Protein AF-Q2BZI0-F1 (afdb_monomer_lite)

Foldseek 3Di:
DVVVVVVVLLVVLCVQVVVVCCVPPNDDPADDPVSLVVRCPPPDPVSSLSSCLRHHDPVNPPPPPDPPSVVSVVVVVVPPD

Structure (mmCIF, N/CA/C/O backbone):
data_AF-Q2BZI0-F1
#
_entry.id   AF-Q2BZI0-F1
#
loop_
_atom_site.group_PDB
_atom_site.id
_atom_site.type_symbol
_atom_site.label_atom_id
_atom_site.label_alt_id
_atom_site.label_comp_id
_atom_site.label_asym_id
_atom_site.label_entity_id
_atom_site.label_seq_id
_atom_site.pdbx_PDB_ins_code
_atom_site.Cartn_x
_atom_site.Cartn_y
_atom_site.Cartn_z
_atom_site.occupancy
_atom_site.B_iso_or_equiv
_atom_site.auth_seq_id
_atom_site.auth_comp_id
_atom_site.auth_asym_id
_atom_site.auth_atom_id
_atom_site.pdbx_PDB_model_num
ATOM 1 N N . MET A 1 1 ? -18.185 -5.806 16.670 1.00 59.75 1 MET A N 1
ATOM 2 C CA . MET A 1 1 ? -17.951 -4.402 16.239 1.00 59.75 1 MET A CA 1
ATOM 3 C C . MET A 1 1 ? -16.562 -4.134 15.635 1.00 59.75 1 MET A C 1
ATOM 5 O O . MET A 1 1 ? -16.467 -3.386 14.671 1.00 59.75 1 MET A O 1
ATOM 9 N N . PHE A 1 2 ? -15.482 -4.752 16.132 1.00 62.25 2 PHE A N 1
ATOM 10 C CA . PHE A 1 2 ? -14.102 -4.478 15.679 1.00 62.25 2 PHE A CA 1
ATOM 11 C C . PHE A 1 2 ? -13.854 -4.734 14.175 1.00 62.25 2 PHE A C 1
ATOM 13 O O . PHE A 1 2 ? -13.255 -3.907 13.484 1.00 62.25 2 PHE A O 1
ATOM 20 N N . ARG A 1 3 ? -14.422 -5.824 13.634 1.00 71.56 3 ARG A N 1
ATOM 21 C CA . ARG A 1 3 ? -14.377 -6.158 12.196 1.00 71.56 3 ARG A CA 1
ATOM 22 C C . ARG A 1 3 ? -14.984 -5.074 11.294 1.00 71.56 3 ARG A C 1
ATOM 24 O O . ARG A 1 3 ? -14.509 -4.865 10.182 1.00 71.56 3 ARG A O 1
ATOM 31 N N . TYR A 1 4 ? -16.000 -4.348 11.766 1.00 78.44 4 TYR A N 1
ATOM 32 C CA . TYR A 1 4 ? -16.657 -3.291 10.990 1.00 78.44 4 TYR A CA 1
ATOM 33 C C . TYR A 1 4 ? -15.740 -2.082 10.764 1.00 78.44 4 TYR A C 1
ATOM 35 O O . TYR A 1 4 ? -15.627 -1.570 9.649 1.00 78.44 4 TYR A O 1
ATOM 43 N N . ILE A 1 5 ? -15.022 -1.665 11.810 1.00 76.00 5 ILE A N 1
ATOM 44 C CA . ILE A 1 5 ? -14.059 -0.559 11.743 1.00 76.00 5 ILE A CA 1
ATOM 45 C C . ILE A 1 5 ? -12.874 -0.942 10.850 1.00 76.00 5 ILE A C 1
ATOM 47 O O . ILE A 1 5 ? -12.429 -0.130 10.038 1.00 76.00 5 ILE A O 1
ATOM 51 N N . GLN A 1 6 ? -12.395 -2.187 10.946 1.00 76.44 6 GLN A N 1
ATOM 52 C CA . GLN A 1 6 ? -11.346 -2.708 10.064 1.00 76.44 6 GLN A CA 1
ATOM 53 C C . GLN A 1 6 ? -11.778 -2.688 8.591 1.00 76.44 6 GLN A C 1
ATOM 55 O O . GLN A 1 6 ? -11.066 -2.127 7.761 1.00 76.44 6 GLN A O 1
ATOM 60 N N . ARG A 1 7 ? -12.981 -3.187 8.271 1.00 80.38 7 ARG A N 1
ATOM 61 C CA . ARG A 1 7 ? -13.536 -3.151 6.905 1.00 80.38 7 ARG A CA 1
ATOM 62 C C . ARG A 1 7 ? -13.663 -1.729 6.362 1.00 80.38 7 ARG A C 1
ATOM 64 O O . ARG A 1 7 ? -13.279 -1.480 5.223 1.00 80.38 7 ARG A O 1
ATOM 71 N N . ARG A 1 8 ? -14.145 -0.776 7.169 1.00 82.19 8 ARG A N 1
ATOM 72 C CA . ARG A 1 8 ? -14.219 0.644 6.773 1.00 82.19 8 ARG A CA 1
ATOM 73 C C . ARG A 1 8 ? -12.842 1.224 6.448 1.00 82.19 8 ARG A C 1
ATOM 75 O O . ARG A 1 8 ? -12.712 1.970 5.482 1.00 82.19 8 ARG A O 1
ATOM 82 N N . ARG A 1 9 ? -11.810 0.870 7.221 1.00 79.50 9 ARG A N 1
ATOM 83 C CA . ARG A 1 9 ? -10.427 1.309 6.966 1.00 79.50 9 ARG A CA 1
ATOM 84 C C . ARG A 1 9 ? -9.879 0.730 5.665 1.00 79.50 9 ARG A C 1
ATOM 86 O O . ARG A 1 9 ? -9.340 1.492 4.872 1.00 79.50 9 ARG A O 1
ATOM 93 N N . ILE A 1 10 ? -10.078 -0.565 5.426 1.00 82.00 10 ILE A N 1
ATOM 94 C CA . ILE A 1 10 ? -9.669 -1.242 4.187 1.00 82.00 10 ILE A CA 1
ATOM 95 C C . ILE A 1 10 ? -10.369 -0.616 2.979 1.00 82.00 10 ILE A C 1
ATOM 97 O O . ILE A 1 10 ? -9.699 -0.178 2.050 1.00 82.00 10 ILE A O 1
ATOM 101 N N . LYS A 1 11 ? -11.698 -0.447 3.032 1.00 84.44 11 LYS A N 1
ATOM 102 C CA . LYS A 1 11 ? -12.458 0.226 1.966 1.00 84.44 11 LYS A CA 1
ATOM 103 C C . LYS A 1 11 ? -11.954 1.642 1.689 1.00 84.44 11 LYS A C 1
ATOM 105 O O . LYS A 1 11 ? -11.909 2.047 0.535 1.00 84.44 11 LYS A O 1
ATOM 110 N N . LYS A 1 12 ? -11.564 2.393 2.725 1.00 85.81 12 LYS A N 1
ATOM 111 C CA . LYS A 1 12 ? -10.999 3.740 2.557 1.00 85.81 12 LYS A CA 1
ATOM 112 C C . LYS A 1 12 ? -9.661 3.702 1.814 1.00 85.81 12 LYS A C 1
ATOM 114 O O . LYS A 1 12 ? -9.458 4.529 0.935 1.00 85.81 12 LYS A O 1
ATOM 119 N N . VAL A 1 13 ? -8.788 2.746 2.139 1.00 84.12 13 VAL A N 1
ATOM 120 C CA . VAL A 1 13 ? -7.512 2.551 1.429 1.00 84.12 13 VAL A CA 1
ATOM 121 C C . VAL A 1 13 ? -7.766 2.164 -0.026 1.00 84.12 13 VAL A C 1
ATOM 123 O O . VAL A 1 13 ? -7.239 2.828 -0.907 1.00 84.12 13 VAL A O 1
ATOM 126 N N . ILE A 1 14 ? -8.639 1.185 -0.286 1.00 84.50 14 ILE A N 1
ATOM 127 C CA . ILE A 1 14 ? -8.990 0.759 -1.651 1.00 84.50 14 ILE A CA 1
ATOM 128 C C . ILE A 1 14 ? -9.548 1.933 -2.460 1.00 84.50 14 ILE A C 1
ATOM 130 O O . ILE A 1 14 ? -9.077 2.189 -3.560 1.00 84.50 14 ILE A O 1
ATOM 134 N N . LYS A 1 15 ? -10.495 2.697 -1.903 1.00 86.00 15 LYS A N 1
ATOM 135 C CA . LYS A 1 15 ? -11.125 3.833 -2.593 1.00 86.00 15 LYS A CA 1
ATOM 136 C C . LYS A 1 15 ? -10.124 4.917 -3.007 1.00 86.00 15 LYS A C 1
ATOM 138 O O . LYS A 1 15 ? -10.348 5.578 -4.013 1.00 86.00 15 LYS A O 1
ATOM 143 N N . ILE A 1 16 ? -9.061 5.120 -2.229 1.00 85.06 16 ILE A N 1
ATOM 144 C CA . ILE A 1 16 ? -8.026 6.118 -2.527 1.00 85.06 16 ILE A CA 1
ATOM 145 C C . ILE A 1 16 ? -6.996 5.540 -3.499 1.00 85.06 16 ILE A C 1
ATOM 147 O O . ILE A 1 16 ? -6.705 6.158 -4.516 1.00 85.06 16 ILE A O 1
ATOM 151 N N . LEU A 1 17 ? -6.453 4.359 -3.198 1.00 81.88 17 LEU A N 1
ATOM 152 C CA . LEU A 1 17 ? -5.310 3.809 -3.923 1.00 81.88 17 LEU A CA 1
ATOM 153 C C . LEU A 1 17 ? -5.690 3.189 -5.269 1.00 81.88 17 LEU A C 1
ATOM 155 O O . LEU A 1 17 ? -4.949 3.347 -6.230 1.00 81.88 17 LEU A O 1
ATOM 159 N N . SER A 1 18 ? -6.842 2.515 -5.351 1.00 81.25 18 SER A N 1
ATOM 160 C CA . SER A 1 18 ? -7.292 1.820 -6.562 1.00 81.25 18 SER A CA 1
ATOM 161 C C . SER A 1 18 ? -7.335 2.735 -7.793 1.00 81.25 18 SER A C 1
ATOM 163 O O . SER A 1 18 ? -6.667 2.399 -8.767 1.00 81.25 18 SER A O 1
ATOM 165 N N . PRO A 1 19 ? -8.006 3.908 -7.781 1.00 84.69 19 PRO A N 1
ATOM 166 C CA . PRO A 1 19 ? -8.028 4.779 -8.956 1.00 84.69 19 PRO A CA 1
ATOM 167 C C . PRO A 1 19 ? -6.660 5.394 -9.282 1.00 84.69 19 PRO A C 1
ATOM 169 O O . PRO A 1 19 ? -6.369 5.627 -10.451 1.00 84.69 19 PRO A O 1
ATOM 172 N N . ILE A 1 20 ? -5.814 5.649 -8.277 1.00 84.69 20 ILE A N 1
ATOM 173 C CA . ILE A 1 20 ? -4.468 6.209 -8.480 1.00 84.69 20 ILE A CA 1
ATOM 174 C C . ILE A 1 20 ? -3.572 5.185 -9.179 1.00 84.69 20 ILE A C 1
ATOM 176 O O . ILE A 1 20 ? -2.927 5.504 -10.176 1.00 84.69 20 ILE A O 1
ATOM 180 N N . LEU A 1 21 ? -3.573 3.946 -8.686 1.00 80.38 21 LEU A N 1
ATOM 181 C CA . LEU A 1 21 ? -2.772 2.863 -9.243 1.00 80.38 21 LEU A CA 1
ATOM 182 C C . LEU A 1 21 ? -3.272 2.444 -10.630 1.00 80.38 21 LEU A C 1
ATOM 184 O O . LEU A 1 21 ? -2.459 2.318 -11.543 1.00 80.38 21 LEU A O 1
ATOM 188 N N . LEU A 1 22 ? -4.592 2.332 -10.822 1.00 81.62 22 LEU A N 1
ATOM 189 C CA . LEU A 1 22 ? -5.193 2.042 -12.131 1.00 81.62 22 LEU A CA 1
ATOM 190 C C . LEU A 1 22 ? -4.856 3.112 -13.171 1.00 81.62 22 LEU A C 1
ATOM 192 O O . LEU A 1 22 ? -4.521 2.781 -14.305 1.00 81.62 22 LEU A O 1
ATOM 196 N N . LYS A 1 23 ? -4.923 4.397 -12.800 1.00 81.94 23 LYS A N 1
ATOM 197 C CA . LYS A 1 23 ? -4.623 5.500 -13.721 1.00 81.94 23 LYS A CA 1
ATOM 198 C C . LYS A 1 23 ? -3.126 5.627 -14.018 1.00 81.94 23 LYS A C 1
ATOM 200 O O . LYS A 1 23 ? -2.770 5.981 -15.136 1.00 81.94 23 LYS A O 1
ATOM 205 N N . GLY A 1 24 ? -2.265 5.381 -13.030 1.00 79.00 24 GLY A N 1
ATOM 206 C CA . GLY A 1 24 ? -0.815 5.540 -13.165 1.00 79.00 24 GLY A CA 1
ATOM 207 C C . GLY A 1 24 ? -0.109 4.354 -13.825 1.00 79.00 24 GLY A C 1
ATOM 208 O O . GLY A 1 24 ? 0.843 4.554 -14.572 1.00 79.00 24 GLY A O 1
ATOM 209 N N . TYR A 1 25 ? -0.568 3.129 -13.561 1.00 78.62 25 TYR A N 1
ATOM 210 C CA . TYR A 1 25 ? 0.138 1.900 -13.944 1.00 78.62 25 TYR A CA 1
ATOM 211 C C . TYR A 1 25 ? -0.721 0.910 -14.747 1.00 78.62 25 TYR A C 1
ATOM 213 O O . TYR A 1 25 ? -0.205 -0.114 -15.201 1.00 78.62 25 TYR A O 1
ATOM 221 N N . GLY A 1 26 ? -2.003 1.221 -14.963 1.00 78.00 26 GLY A N 1
ATOM 222 C CA . GLY A 1 26 ? -2.947 0.389 -15.708 1.00 78.00 26 GLY A CA 1
ATOM 223 C C . GLY A 1 26 ? -3.640 -0.679 -14.859 1.00 78.00 26 GLY A C 1
ATOM 224 O O . GLY A 1 26 ? -3.479 -0.748 -13.640 1.00 78.00 26 GLY A O 1
ATOM 225 N N . SER A 1 27 ? -4.441 -1.518 -15.522 1.00 70.31 27 SER A N 1
ATOM 226 C CA . SER A 1 27 ? -5.099 -2.664 -14.888 1.00 70.31 27 SER A CA 1
ATOM 227 C C . SER A 1 27 ? -4.107 -3.817 -14.768 1.00 70.31 27 SER A C 1
ATOM 229 O O . SER A 1 27 ? -3.734 -4.418 -15.775 1.00 70.31 27 SER A O 1
ATOM 231 N N . ARG A 1 28 ? -3.657 -4.099 -13.546 1.00 69.31 28 ARG A N 1
ATOM 232 C CA . ARG A 1 28 ? -2.776 -5.222 -13.207 1.00 69.31 28 ARG A CA 1
ATOM 233 C C . ARG A 1 28 ? -3.288 -5.899 -11.945 1.00 69.31 28 ARG A C 1
ATOM 235 O O . ARG A 1 28 ? -3.848 -5.223 -11.082 1.00 69.31 28 ARG A O 1
ATOM 242 N N . ASP A 1 29 ? -3.055 -7.204 -11.845 1.00 68.06 29 ASP A N 1
ATOM 243 C CA . ASP A 1 29 ? -3.434 -7.989 -10.666 1.00 68.06 29 ASP A CA 1
ATOM 244 C C . ASP A 1 29 ? -2.605 -7.595 -9.433 1.00 68.06 29 ASP A C 1
ATOM 246 O O . ASP A 1 29 ? -3.123 -7.583 -8.317 1.00 68.06 29 ASP A O 1
ATOM 250 N N . TYR A 1 30 ? -1.350 -7.179 -9.647 1.00 71.56 30 TYR A N 1
ATOM 251 C CA . TYR A 1 30 ? -0.429 -6.745 -8.597 1.00 71.56 30 TYR A CA 1
ATOM 252 C C . TYR A 1 30 ? 0.449 -5.563 -9.040 1.00 71.56 30 TYR A C 1
ATOM 254 O O . TYR A 1 30 ? 0.687 -5.340 -10.233 1.00 71.56 30 TYR A O 1
ATOM 262 N N . PHE A 1 31 ? 0.929 -4.791 -8.061 1.00 76.62 31 PHE A N 1
ATOM 263 C CA . PHE A 1 31 ? 1.815 -3.639 -8.243 1.00 76.62 31 PHE A CA 1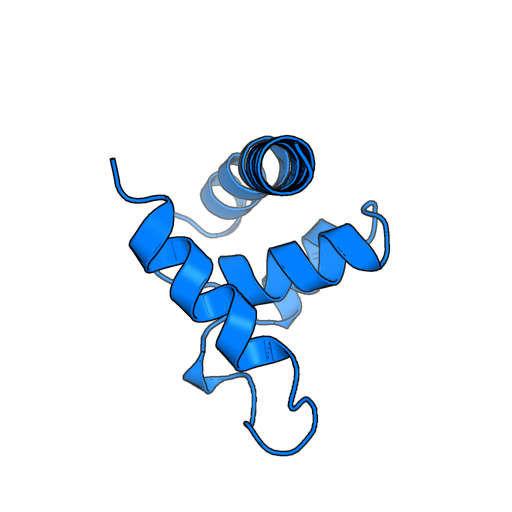
ATOM 264 C C . PHE A 1 31 ? 3.142 -3.853 -7.512 1.00 76.62 31 PHE A C 1
ATOM 266 O O . PHE A 1 31 ? 3.207 -4.511 -6.471 1.00 76.62 31 PHE A O 1
ATOM 273 N N . THR A 1 32 ? 4.219 -3.249 -8.019 1.00 79.44 32 THR A N 1
ATOM 274 C CA . THR A 1 32 ? 5.528 -3.367 -7.363 1.00 79.44 32 THR A CA 1
ATOM 275 C C . THR A 1 32 ? 5.573 -2.545 -6.073 1.00 79.44 32 THR A C 1
ATOM 277 O O . THR A 1 32 ? 4.911 -1.510 -5.951 1.00 79.44 32 THR A O 1
ATOM 280 N N . ILE A 1 33 ? 6.398 -2.966 -5.107 1.00 79.44 33 ILE A N 1
ATOM 281 C CA . ILE A 1 33 ? 6.546 -2.289 -3.804 1.00 79.44 33 ILE A CA 1
ATOM 282 C C . ILE A 1 33 ? 6.844 -0.794 -3.990 1.00 79.44 33 ILE A C 1
ATOM 284 O O . ILE A 1 33 ? 6.192 0.033 -3.361 1.00 79.44 33 ILE A O 1
ATOM 288 N N . GLY A 1 34 ? 7.740 -0.4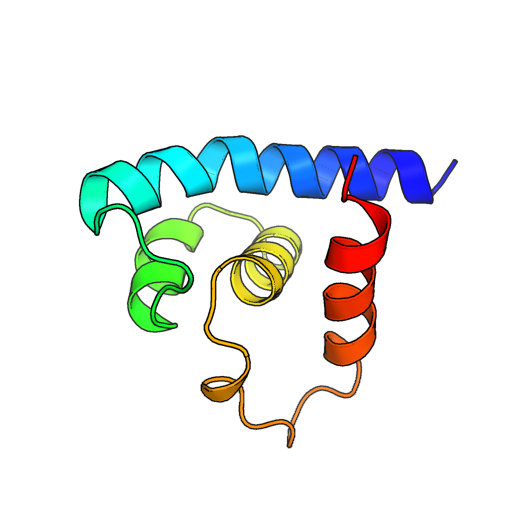34 -4.917 1.00 79.75 34 GLY A N 1
ATOM 289 C CA . GLY A 1 34 ? 8.080 0.965 -5.199 1.00 79.75 34 GLY A CA 1
ATOM 290 C C . GLY A 1 34 ? 6.915 1.795 -5.756 1.00 79.75 34 GLY A C 1
ATOM 291 O O . GLY A 1 34 ? 6.765 2.967 -5.408 1.00 79.75 34 GLY A O 1
ATOM 292 N N . GLN A 1 35 ? 6.047 1.195 -6.578 1.00 79.94 35 GLN A N 1
ATOM 293 C CA . GLN A 1 35 ? 4.845 1.859 -7.100 1.00 79.94 35 GLN A CA 1
ATOM 294 C C . GLN A 1 35 ? 3.827 2.116 -5.989 1.00 79.94 35 GLN A C 1
ATOM 296 O O . GLN A 1 35 ? 3.234 3.195 -5.915 1.00 79.94 35 GLN A O 1
ATOM 301 N N . VAL A 1 36 ? 3.647 1.143 -5.095 1.00 82.44 36 VAL A N 1
ATOM 302 C CA . VAL A 1 36 ? 2.769 1.289 -3.933 1.00 82.44 36 VAL A CA 1
ATOM 303 C C . VAL A 1 36 ? 3.354 2.332 -2.974 1.00 82.44 36 VAL A C 1
ATOM 305 O O . VAL A 1 36 ? 2.643 3.260 -2.595 1.00 82.44 36 VAL A O 1
ATOM 308 N N . GLU A 1 37 ? 4.653 2.276 -2.667 1.00 82.69 37 GLU A N 1
ATOM 309 C CA . GLU A 1 37 ? 5.358 3.242 -1.811 1.00 82.69 37 GLU A CA 1
ATOM 310 C C . GLU A 1 37 ? 5.202 4.682 -2.275 1.00 82.69 37 GLU A C 1
ATOM 312 O O . GLU A 1 37 ? 4.877 5.556 -1.469 1.00 82.69 37 GLU A O 1
ATOM 317 N N . ALA A 1 38 ? 5.384 4.932 -3.571 1.00 83.75 38 ALA A N 1
ATOM 318 C CA . ALA A 1 38 ? 5.256 6.265 -4.143 1.00 83.75 38 ALA A CA 1
ATOM 319 C C . ALA A 1 38 ? 3.876 6.887 -3.868 1.00 83.75 38 ALA A C 1
ATOM 321 O O . ALA A 1 38 ? 3.779 8.090 -3.625 1.00 83.75 38 ALA A O 1
ATOM 322 N N . ASN A 1 39 ? 2.824 6.064 -3.835 1.00 82.69 39 ASN A N 1
ATOM 323 C CA . ASN A 1 39 ? 1.436 6.510 -3.729 1.00 82.69 39 ASN A CA 1
ATOM 324 C C . ASN A 1 39 ? 0.862 6.447 -2.303 1.00 82.69 39 ASN A C 1
ATOM 326 O O . ASN A 1 39 ? -0.181 7.041 -2.037 1.00 82.69 39 ASN A O 1
ATOM 330 N N . ILE A 1 40 ? 1.536 5.774 -1.364 1.00 84.81 40 ILE A N 1
ATOM 331 C CA . ILE A 1 40 ? 1.080 5.638 0.031 1.00 84.81 40 ILE A CA 1
ATOM 332 C C . ILE A 1 40 ? 1.784 6.591 1.012 1.00 84.81 40 ILE A C 1
ATOM 334 O O . ILE A 1 40 ? 1.436 6.593 2.196 1.00 84.81 40 ILE A O 1
ATOM 338 N N . LYS A 1 41 ? 2.759 7.405 0.572 1.00 80.44 41 LYS A N 1
ATOM 339 C CA . LYS A 1 41 ? 3.501 8.337 1.454 1.00 80.44 41 LYS A CA 1
ATOM 340 C C . LYS A 1 41 ? 2.592 9.289 2.240 1.00 80.44 41 LYS A C 1
ATOM 342 O O . LYS A 1 41 ? 2.925 9.653 3.361 1.00 80.44 41 LYS A O 1
ATOM 347 N N . SER A 1 42 ? 1.435 9.647 1.685 1.00 80.56 42 SER A N 1
ATOM 348 C CA . SER A 1 42 ? 0.432 10.516 2.318 1.00 80.56 42 SER A CA 1
ATOM 349 C C . SER A 1 42 ? -0.501 9.797 3.310 1.00 80.56 42 SER A C 1
ATOM 351 O O . SER A 1 42 ? -1.262 10.450 4.025 1.00 80.56 42 SER A O 1
ATOM 353 N N . LEU A 1 43 ? -0.470 8.460 3.372 1.00 81.12 43 LEU A N 1
ATOM 354 C CA . LEU A 1 43 ? -1.304 7.641 4.259 1.00 81.12 43 LEU A CA 1
ATOM 355 C C . LEU A 1 43 ? -0.626 7.391 5.611 1.00 81.12 43 LEU A C 1
ATOM 357 O O . LEU A 1 43 ? 0.595 7.427 5.741 1.00 81.12 43 LEU A O 1
ATOM 361 N N . CYS A 1 44 ? -1.411 7.062 6.642 1.00 83.44 44 CYS A N 1
ATOM 362 C CA . CYS A 1 44 ? -0.837 6.717 7.945 1.00 83.44 44 CYS A CA 1
ATOM 363 C C . CYS A 1 44 ? -0.136 5.345 7.915 1.00 83.44 44 CYS A C 1
ATOM 365 O O . CYS A 1 44 ? -0.538 4.457 7.164 1.00 83.44 44 CYS A O 1
ATOM 367 N N . LYS A 1 45 ? 0.840 5.107 8.805 1.00 81.06 45 LYS A N 1
ATOM 368 C CA . LYS A 1 45 ? 1.615 3.843 8.872 1.00 81.06 45 LYS A CA 1
ATOM 369 C C . LYS A 1 45 ? 0.749 2.571 8.852 1.00 81.06 45 LYS A C 1
ATOM 371 O O . LYS A 1 45 ? 1.097 1.578 8.225 1.00 81.06 45 LYS A O 1
ATOM 376 N N . ARG A 1 46 ? -0.416 2.588 9.515 1.00 80.19 46 ARG A N 1
ATOM 377 C CA . ARG A 1 46 ? -1.364 1.454 9.496 1.00 80.19 46 ARG A CA 1
ATOM 378 C C . ARG A 1 46 ? -2.053 1.269 8.142 1.00 80.19 46 ARG A C 1
ATOM 380 O O . ARG A 1 46 ? -2.285 0.137 7.741 1.00 80.19 46 ARG A O 1
ATOM 387 N N . GLN A 1 47 ? -2.400 2.356 7.459 1.00 80.25 47 GLN A N 1
ATOM 388 C CA . GLN A 1 47 ? -2.984 2.315 6.117 1.00 80.25 47 GLN A CA 1
ATOM 389 C C . GLN A 1 47 ? -1.952 1.910 5.067 1.00 80.25 47 GLN A C 1
ATOM 391 O O . GLN A 1 47 ? -2.310 1.180 4.156 1.00 80.25 47 GLN A O 1
ATOM 396 N N . GLN A 1 48 ? -0.691 2.314 5.234 1.00 82.81 48 GLN A N 1
ATOM 397 C CA . GLN A 1 48 ? 0.428 1.871 4.401 1.00 82.81 48 GLN A CA 1
ATOM 398 C C . GLN A 1 48 ? 0.602 0.350 4.472 1.00 82.81 48 GLN A C 1
ATOM 400 O O . GLN A 1 48 ? 0.599 -0.307 3.439 1.00 82.81 48 GLN A O 1
ATOM 405 N N . LYS A 1 49 ? 0.629 -0.234 5.681 1.00 81.88 49 LYS A N 1
ATOM 406 C CA . LYS A 1 49 ? 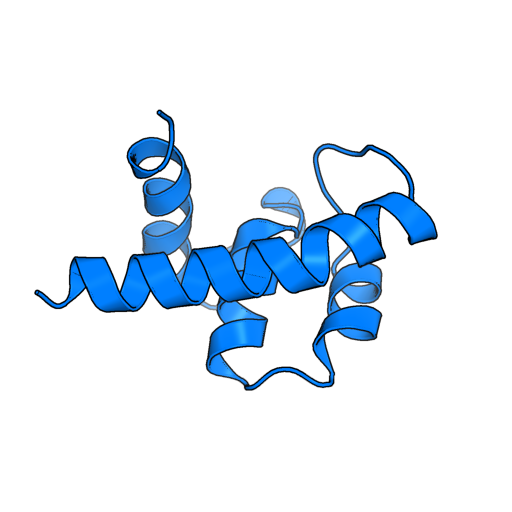0.669 -1.701 5.856 1.00 81.88 49 LYS A CA 1
ATOM 407 C C . LYS A 1 49 ? -0.499 -2.411 5.166 1.00 81.88 49 LYS A C 1
ATOM 409 O O . LYS A 1 49 ? -0.301 -3.439 4.533 1.00 81.88 49 LYS A O 1
ATOM 414 N N . ILE A 1 50 ? -1.707 -1.850 5.280 1.00 82.06 50 ILE A N 1
ATOM 415 C CA . ILE A 1 50 ? -2.886 -2.376 4.582 1.00 82.06 50 ILE A CA 1
ATOM 416 C C . ILE A 1 50 ? -2.690 -2.260 3.067 1.00 82.06 50 ILE A C 1
ATOM 418 O O . ILE A 1 50 ? -2.904 -3.234 2.371 1.00 82.06 50 ILE A O 1
ATOM 422 N N . ALA A 1 51 ? -2.248 -1.114 2.551 1.00 81.94 51 ALA A N 1
ATOM 423 C CA . ALA A 1 51 ? -2.022 -0.910 1.124 1.00 81.94 51 ALA A CA 1
ATOM 424 C C . ALA A 1 51 ? -0.998 -1.892 0.540 1.00 81.94 51 ALA A C 1
ATOM 426 O O . ALA A 1 51 ? -1.257 -2.456 -0.514 1.00 81.94 51 ALA A O 1
ATOM 427 N N . PHE A 1 52 ? 0.108 -2.155 1.237 1.00 80.62 52 PHE A N 1
ATOM 428 C CA . PHE A 1 52 ? 1.065 -3.179 0.821 1.00 80.62 52 PHE A CA 1
ATOM 429 C C . PHE A 1 52 ? 0.451 -4.570 0.800 1.00 80.62 52 PHE A C 1
ATOM 431 O O . PHE A 1 52 ? 0.528 -5.245 -0.214 1.00 80.62 52 PHE A O 1
ATOM 438 N N . ALA A 1 53 ? -0.219 -4.969 1.882 1.00 79.31 53 ALA A N 1
ATOM 439 C CA . ALA A 1 53 ? -0.886 -6.266 1.933 1.00 79.31 53 ALA A CA 1
ATOM 440 C C . ALA A 1 53 ? -1.988 -6.403 0.871 1.00 79.31 53 ALA A C 1
ATOM 442 O O . ALA A 1 53 ? -2.352 -7.518 0.517 1.00 79.31 53 ALA A O 1
ATOM 443 N N . LEU A 1 54 ? -2.542 -5.276 0.408 1.00 77.94 54 LEU A N 1
ATOM 444 C CA . LEU A 1 54 ? -3.594 -5.250 -0.588 1.00 77.94 54 LEU A CA 1
ATOM 445 C C . LEU A 1 54 ? -3.061 -5.292 -2.033 1.00 77.94 54 LEU A C 1
ATOM 447 O O . LEU A 1 54 ? -3.552 -6.075 -2.836 1.00 77.94 54 LEU A O 1
ATOM 451 N N . PHE A 1 55 ? -2.115 -4.423 -2.374 1.00 79.06 55 PHE A N 1
ATOM 452 C CA . PHE A 1 55 ? -1.743 -4.135 -3.762 1.00 79.06 55 PHE A CA 1
ATOM 453 C C . PHE A 1 55 ? -0.365 -4.665 -4.159 1.00 79.06 55 PHE A C 1
ATOM 455 O O . PHE A 1 55 ? -0.072 -4.706 -5.351 1.00 79.06 55 PHE A O 1
ATOM 462 N N . ALA A 1 56 ? 0.491 -5.019 -3.197 1.00 79.56 56 ALA A N 1
ATOM 463 C CA . ALA A 1 56 ? 1.821 -5.520 -3.506 1.00 79.56 56 ALA A CA 1
ATOM 464 C C . ALA A 1 56 ? 1.791 -7.012 -3.846 1.00 79.56 56 ALA A C 1
ATOM 466 O O . ALA A 1 56 ? 0.992 -7.771 -3.293 1.00 79.56 56 ALA A O 1
ATOM 467 N N . ASP A 1 57 ? 2.706 -7.422 -4.722 1.00 72.94 57 ASP A N 1
ATOM 468 C CA . ASP A 1 57 ? 2.921 -8.828 -5.042 1.00 72.94 57 ASP A CA 1
ATOM 469 C C . ASP A 1 57 ? 3.247 -9.646 -3.776 1.00 72.94 57 ASP A C 1
ATOM 471 O O . ASP A 1 57 ? 4.212 -9.328 -3.069 1.00 72.94 57 ASP A O 1
ATOM 475 N N . PRO A 1 58 ? 2.506 -10.734 -3.493 1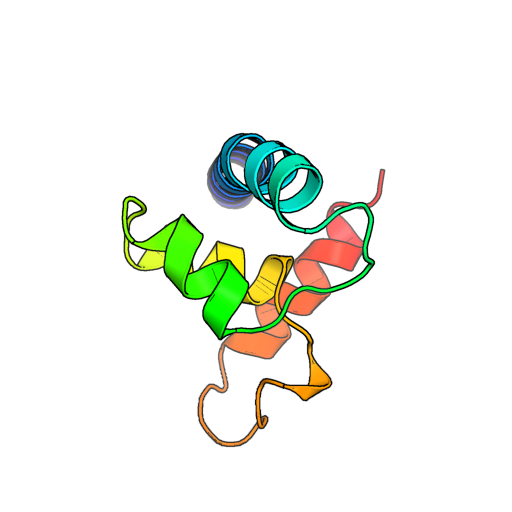.00 65.44 58 PRO A N 1
ATOM 476 C CA . PRO A 1 58 ? 2.776 -11.595 -2.342 1.00 65.44 58 PRO A CA 1
ATOM 477 C C . PRO A 1 58 ? 4.133 -12.303 -2.452 1.00 65.44 58 PRO A C 1
ATOM 479 O O . PRO A 1 58 ? 4.739 -12.608 -1.431 1.00 65.44 58 PRO A O 1
ATOM 482 N N . ASN A 1 59 ? 4.635 -12.497 -3.676 1.00 63.03 59 ASN A N 1
ATOM 483 C CA . ASN A 1 59 ? 5.958 -13.065 -3.946 1.00 63.03 59 ASN A CA 1
ATOM 484 C C . ASN A 1 59 ? 7.096 -12.038 -3.811 1.00 63.03 59 ASN A C 1
ATOM 486 O O . ASN A 1 59 ? 8.257 -12.426 -3.767 1.00 63.03 59 ASN A O 1
ATOM 490 N N . ALA A 1 60 ? 6.781 -10.737 -3.768 1.00 58.75 60 ALA A N 1
ATOM 491 C CA . ALA A 1 60 ? 7.766 -9.673 -3.564 1.00 58.75 60 ALA A CA 1
ATOM 492 C C . ALA A 1 60 ? 8.019 -9.387 -2.075 1.00 58.75 60 ALA A C 1
ATOM 494 O O . ALA A 1 60 ? 9.016 -8.760 -1.720 1.00 58.75 60 ALA A O 1
ATOM 495 N N . PHE A 1 61 ? 7.121 -9.839 -1.196 1.00 59.06 61 PHE A N 1
ATOM 496 C CA . PHE A 1 61 ? 7.344 -9.842 0.242 1.00 59.06 61 PHE A CA 1
ATOM 497 C C . PHE A 1 61 ? 8.026 -11.151 0.630 1.00 59.06 61 PHE A C 1
ATOM 499 O O . PHE A 1 61 ? 7.353 -12.142 0.908 1.00 59.06 61 PHE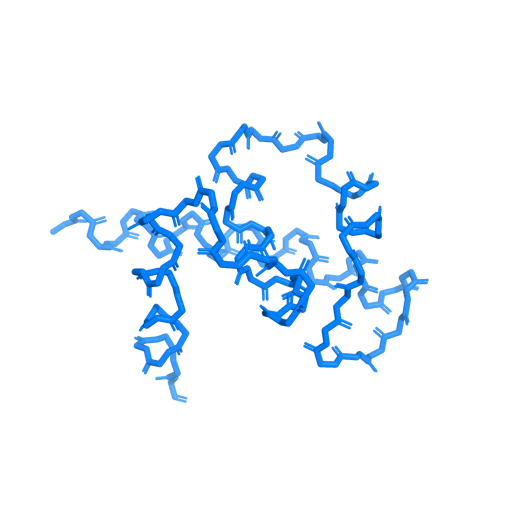 A O 1
ATOM 506 N N . ASP A 1 62 ? 9.359 -11.147 0.690 1.00 50.75 62 ASP A N 1
ATOM 507 C CA . ASP A 1 62 ? 10.097 -12.219 1.356 1.00 50.75 62 ASP A CA 1
ATOM 508 C C . ASP A 1 62 ? 9.489 -12.446 2.749 1.00 50.75 62 ASP A C 1
ATOM 510 O O . ASP A 1 62 ? 9.493 -11.573 3.625 1.00 50.75 62 ASP A O 1
ATOM 514 N N . LEU A 1 63 ? 8.922 -13.639 2.935 1.00 49.09 63 LEU A N 1
ATOM 515 C CA . LEU A 1 63 ? 8.169 -14.108 4.105 1.00 49.09 63 LEU A CA 1
ATOM 516 C C . LEU A 1 63 ? 9.018 -14.205 5.391 1.00 49.09 63 LEU A C 1
ATOM 518 O O . LEU A 1 63 ? 8.613 -14.844 6.358 1.00 49.09 63 LEU A O 1
ATOM 522 N N . THR A 1 64 ? 10.198 -13.589 5.428 1.00 41.25 64 THR A N 1
ATOM 523 C CA . THR A 1 64 ? 11.205 -13.779 6.474 1.00 41.25 64 THR A CA 1
ATOM 524 C C . THR A 1 64 ? 11.084 -12.810 7.645 1.00 41.25 64 THR A C 1
ATOM 526 O O . THR A 1 64 ? 11.629 -13.104 8.701 1.00 41.25 64 THR A O 1
ATOM 529 N N . ASN A 1 65 ? 10.353 -11.691 7.528 1.00 45.06 65 ASN A N 1
ATOM 530 C CA . ASN A 1 65 ? 10.434 -10.641 8.558 1.00 45.06 65 ASN A CA 1
ATOM 531 C C . ASN A 1 65 ? 9.134 -10.195 9.234 1.00 45.06 65 ASN A C 1
ATOM 533 O O . ASN A 1 65 ? 9.206 -9.377 10.146 1.00 45.06 65 ASN A O 1
ATOM 537 N N . ASN A 1 66 ? 7.946 -10.687 8.866 1.00 43.12 66 ASN A N 1
ATOM 538 C CA . ASN A 1 66 ? 6.720 -10.255 9.553 1.00 43.12 66 ASN A CA 1
ATOM 539 C C . ASN A 1 66 ? 5.658 -11.358 9.640 1.00 43.12 66 ASN A C 1
ATOM 541 O O . ASN A 1 66 ? 4.776 -11.475 8.789 1.00 43.12 66 ASN A O 1
ATOM 545 N N . THR A 1 67 ? 5.663 -12.076 10.762 1.00 45.53 67 THR A N 1
ATOM 546 C CA . THR A 1 67 ? 4.678 -13.082 11.214 1.00 45.53 67 THR A CA 1
ATOM 547 C C . THR A 1 67 ? 3.238 -12.540 11.368 1.00 45.53 67 THR A C 1
ATOM 549 O O . THR A 1 67 ? 2.335 -13.244 11.818 1.00 45.53 67 THR A O 1
ATOM 552 N N . GLU A 1 68 ? 2.979 -11.287 10.983 1.00 47.44 68 GLU A N 1
ATOM 553 C CA . GLU A 1 68 ? 1.668 -10.627 11.045 1.00 47.44 68 GLU A CA 1
ATOM 554 C C . GLU A 1 68 ? 0.964 -10.507 9.681 1.00 47.44 68 GLU A C 1
ATOM 556 O O . GLU A 1 68 ? -0.248 -10.284 9.633 1.00 47.44 68 GLU A O 1
ATOM 561 N N . LEU A 1 69 ? 1.691 -10.682 8.571 1.00 50.12 69 LEU A N 1
ATOM 562 C CA . LEU A 1 69 ? 1.153 -10.582 7.210 1.00 50.12 69 LEU A CA 1
ATOM 563 C C . LEU A 1 69 ? 0.217 -11.723 6.777 1.00 50.12 69 LEU A C 1
ATOM 565 O O . LEU A 1 69 ? -0.771 -11.403 6.105 1.00 50.12 69 LEU A O 1
ATOM 569 N N . PRO A 1 70 ? 0.386 -13.005 7.183 1.00 46.47 70 PRO A N 1
ATOM 570 C CA . PRO A 1 70 ? -0.529 -14.042 6.713 1.00 46.47 70 PRO A CA 1
ATOM 571 C C . PRO A 1 70 ? -1.972 -13.780 7.161 1.00 46.47 70 PRO A C 1
ATOM 573 O O . PRO A 1 70 ? -2.898 -14.158 6.459 1.00 46.47 70 PRO A O 1
ATOM 576 N N . LYS A 1 71 ? -2.207 -13.036 8.255 1.00 43.06 71 LYS A N 1
ATOM 577 C CA . LYS A 1 71 ? -3.565 -12.697 8.722 1.00 43.06 71 LYS A CA 1
ATOM 578 C C . LYS A 1 71 ? -4.321 -11.725 7.807 1.00 43.06 71 LYS A C 1
ATOM 580 O O . LYS A 1 71 ? -5.547 -11.700 7.873 1.00 43.06 71 LYS A O 1
ATOM 585 N N . PHE A 1 72 ? -3.634 -10.942 6.971 1.00 45.06 72 PHE A N 1
ATOM 586 C CA . PHE A 1 72 ? -4.277 -10.003 6.042 1.00 45.06 72 PHE A CA 1
ATOM 587 C C . PHE A 1 72 ? -4.600 -10.636 4.683 1.00 45.06 72 PHE A C 1
ATOM 589 O O . PHE A 1 72 ? -5.607 -10.264 4.086 1.00 45.06 72 PHE A O 1
ATOM 596 N N . ALA A 1 73 ? -3.848 -11.652 4.246 1.00 45.03 73 ALA A N 1
ATOM 597 C CA . ALA A 1 73 ? -4.166 -12.420 3.037 1.00 45.03 73 ALA A CA 1
ATOM 598 C C . ALA A 1 73 ? -5.530 -13.138 3.149 1.00 45.03 73 ALA A C 1
ATOM 600 O O . ALA A 1 73 ? -6.334 -13.111 2.220 1.00 45.03 73 ALA A O 1
ATOM 601 N N . TRP A 1 74 ? -5.879 -13.657 4.334 1.00 39.56 74 TRP A N 1
ATOM 602 C CA . TRP A 1 74 ? -7.210 -14.231 4.605 1.00 39.56 74 TRP A CA 1
ATOM 603 C C . TRP A 1 74 ? -8.349 -13.194 4.647 1.00 39.56 74 TRP A C 1
ATOM 605 O O . TRP A 1 74 ? -9.530 -13.553 4.606 1.00 39.56 74 TRP A O 1
ATOM 615 N N . ILE A 1 75 ? -8.041 -11.894 4.725 1.00 51.00 75 ILE A N 1
ATOM 616 C CA . ILE A 1 75 ? -9.068 -10.845 4.666 1.00 51.00 75 ILE A CA 1
ATOM 617 C C . ILE A 1 75 ? -9.600 -10.694 3.236 1.00 51.00 75 ILE A C 1
ATOM 619 O O . ILE A 1 75 ? -10.787 -10.425 3.067 1.00 51.00 75 ILE A O 1
ATOM 623 N N . TYR A 1 76 ? -8.790 -10.964 2.212 1.00 46.88 76 TYR A N 1
ATOM 624 C CA . TYR A 1 76 ? -9.259 -10.994 0.825 1.00 46.88 76 TYR A CA 1
ATOM 625 C C . TYR A 1 76 ? -10.271 -12.107 0.550 1.00 46.88 76 TYR A C 1
ATOM 627 O O . TYR A 1 76 ? -11.318 -11.856 -0.049 1.00 46.88 76 TYR A O 1
ATOM 635 N N . LEU A 1 77 ? -10.032 -13.299 1.100 1.00 44.16 77 LEU A N 1
ATOM 636 C CA . LEU A 1 77 ? -10.964 -14.431 1.020 1.00 44.16 77 LEU A CA 1
ATOM 637 C C . LEU A 1 77 ? -12.275 -14.202 1.794 1.00 44.16 77 LEU A C 1
ATOM 639 O O . LEU A 1 77 ? -13.267 -14.862 1.521 1.00 44.16 77 LEU A O 1
ATOM 643 N N . THR A 1 78 ? -12.319 -13.248 2.734 1.00 43.62 78 THR A N 1
ATOM 644 C CA . THR A 1 78 ? -13.523 -12.940 3.540 1.00 43.62 78 THR A CA 1
ATOM 645 C C . THR A 1 78 ? -14.201 -11.609 3.187 1.00 43.62 78 THR A C 1
ATOM 647 O O . THR A 1 78 ? -15.202 -11.237 3.813 1.00 43.62 78 THR A O 1
ATOM 650 N N . ILE A 1 79 ? -13.651 -10.869 2.219 1.00 49.28 79 ILE A N 1
ATOM 651 C CA . ILE A 1 79 ? -14.239 -9.655 1.624 1.00 49.28 79 ILE A CA 1
ATOM 652 C C . ILE A 1 79 ? -14.790 -9.930 0.214 1.00 49.28 79 ILE A C 1
ATOM 654 O O . ILE A 1 79 ? -15.512 -9.080 -0.304 1.00 49.28 79 ILE A O 1
ATOM 658 N N . SER A 1 80 ? -14.527 -11.108 -0.364 1.00 40.22 80 SER A N 1
ATOM 659 C CA . SER A 1 80 ? -15.222 -11.566 -1.571 1.00 40.22 80 SER A CA 1
ATOM 660 C C . SER A 1 80 ? -16.723 -11.660 -1.282 1.00 40.22 80 SER A C 1
ATOM 662 O O . SER A 1 80 ? -17.152 -12.401 -0.395 1.00 40.22 80 SER A O 1
ATOM 664 N N . PHE A 1 81 ? -17.463 -10.788 -1.959 1.00 41.59 81 PHE A 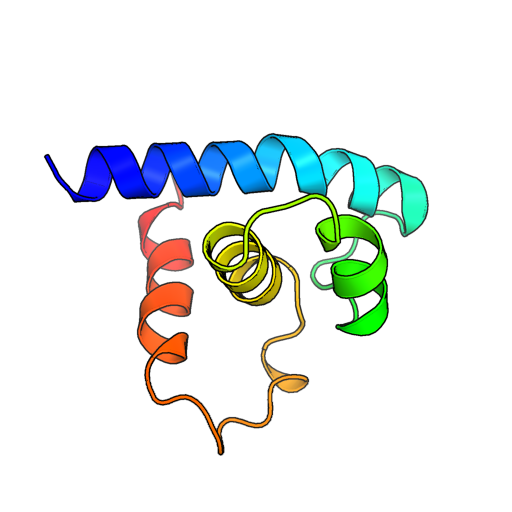N 1
ATOM 665 C CA . PHE A 1 81 ? -18.915 -10.764 -2.072 1.00 41.59 81 PHE A CA 1
ATOM 666 C C . PHE A 1 81 ? -19.301 -11.580 -3.301 1.00 41.59 81 PHE A C 1
ATOM 668 O O . PHE A 1 81 ? -18.530 -11.499 -4.285 1.00 41.59 81 PHE A O 1
#

Radius of gyration: 12.49 Å; chains: 1; bounding box: 30×25×32 Å

Secondary structure (DSSP, 8-state):
-HHHHHHHHHHHHHHHHHHHHHHHH-S-S-B-HHHHHHHHTTS-HHHHHHHHHHHB-TTTS-TTS-TTSHHHHHHHHHH--

pLDDT: mean 70.14, std 15.43, range [39.56, 86.0]

Sequence (81 aa):
MFRYIQRRRIKKVIKILSPILLKGYGSRDYFTIGQVEANIKSLCKRQQKIAFALFADPNAFDLTNNTELPKFAWIYLTISF